Protein AF-A0A1C4E221-F1 (afdb_monomer)

pLDDT: mean 75.2, std 8.16, range [49.16, 87.19]

Solvent-accessible surface area (backbone atoms only — not comparable to full-atom values): 4034 Å² total; per-residue (Å²): 112,71,68,59,51,53,53,48,49,66,74,40,44,42,60,53,31,33,53,52,13,51,51,37,37,54,52,37,54,53,37,51,75,71,67,44,60,55,46,79,42,81,49,92,86,50,92,82,57,67,45,76,43,50,41,66,56,46,39,53,52,10,53,47,38,31,51,57,22,58,77,74,110

Organism: NCBI:txid1335309

Nearest PDB structures (foldseek):
  6z16-assembly1_b  TM=6.887E-01  e=1.610E+00  Anoxybacillus flavithermus WK1
  4eo4-assembly2_B  TM=4.602E-01  e=1.969E+00  Saccharomyces cerevisiae S288C
  8oz0-assembly1_8  TM=3.989E-01  e=3.153E+00  Homo sapiens
  6nrd-assembly1_4  TM=4.977E-01  e=6.604E+00  Homo sapiens

Foldseek 3Di:
DVVVVVVVCVVCVLVVLLVQLVVLQVVLVVCVVVVNQWDFDDDVVDPPGTDTDGSVVSNCVSVVSNVVSVVVD

Radius of gyration: 16.23 Å; Cα contacts (8 Å, |Δi|>4): 71; chains: 1; bounding box: 28×31×46 Å

Secondary structure (DSSP, 8-state):
-HHHHHHHHHHHHHHHHHHHHHHHHHHHHHHHHTT--EEEE--TT-TT--EEEEHHHHHHHHHHHHHHHHTT-

Mean predicted aligned error: 9.33 Å

Sequence (73 aa):
MIQWLSYFLKRFRYVIGFLFGLIVCIITIRLSILGITSYLYYDPKRYEGPIHIPVVGNYIIGVGAMALSFRRS

Structure (mmCIF, N/CA/C/O backbone):
data_AF-A0A1C4E221-F1
#
_entry.id   AF-A0A1C4E221-F1
#
loop_
_atom_site.group_PDB
_atom_site.id
_atom_site.type_symbol
_atom_site.label_atom_id
_atom_site.label_alt_id
_atom_site.label_comp_id
_atom_site.label_asym_id
_atom_site.label_entity_id
_atom_site.label_seq_id
_atom_site.pdbx_PDB_ins_code
_atom_site.Cartn_x
_atom_site.Cartn_y
_atom_site.Cartn_z
_atom_site.occupancy
_atom_site.B_iso_or_equiv
_atom_site.auth_seq_id
_atom_site.auth_comp_id
_atom_site.auth_asym_id
_atom_site.auth_atom_id
_atom_site.pdbx_PDB_model_num
ATOM 1 N N . MET A 1 1 ? -0.132 -2.134 32.584 1.00 61.84 1 MET A N 1
ATOM 2 C CA . MET A 1 1 ? 0.438 -1.514 31.358 1.00 61.84 1 MET A CA 1
ATOM 3 C C . MET A 1 1 ? -0.063 -2.159 30.060 1.00 61.84 1 MET A C 1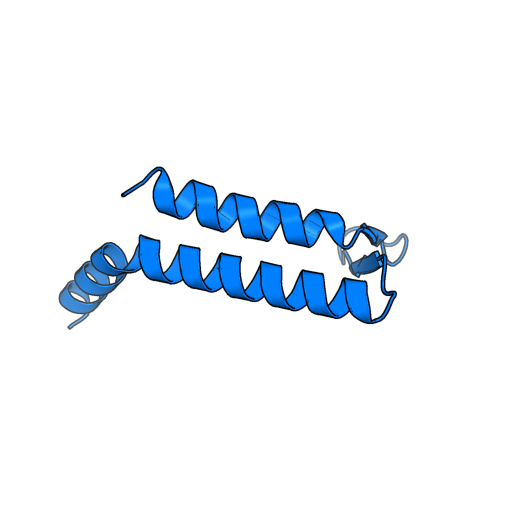
ATOM 5 O O . MET A 1 1 ? -0.530 -1.431 29.198 1.00 61.84 1 MET A O 1
ATOM 9 N N . ILE A 1 2 ? -0.065 -3.492 29.921 1.00 72.25 2 ILE A N 1
ATOM 10 C CA . ILE A 1 2 ? -0.534 -4.193 28.699 1.00 72.25 2 ILE A CA 1
ATOM 11 C C . ILE A 1 2 ? -2.012 -3.939 28.336 1.00 72.25 2 ILE A C 1
ATOM 13 O O . ILE A 1 2 ? -2.340 -3.787 27.160 1.00 72.25 2 ILE A O 1
ATOM 17 N N . GLN A 1 3 ? -2.904 -3.819 29.325 1.00 75.12 3 GLN A N 1
ATOM 18 C CA . GLN A 1 3 ? -4.321 -3.519 29.073 1.00 75.12 3 GLN A CA 1
ATOM 19 C C . GLN A 1 3 ? -4.523 -2.115 28.484 1.00 75.12 3 GLN A C 1
ATOM 21 O O . GLN A 1 3 ? -5.285 -1.953 27.534 1.00 75.12 3 GLN A O 1
ATOM 26 N N . TRP A 1 4 ? -3.788 -1.116 28.982 1.00 79.12 4 TRP A N 1
ATOM 27 C CA . TRP A 1 4 ?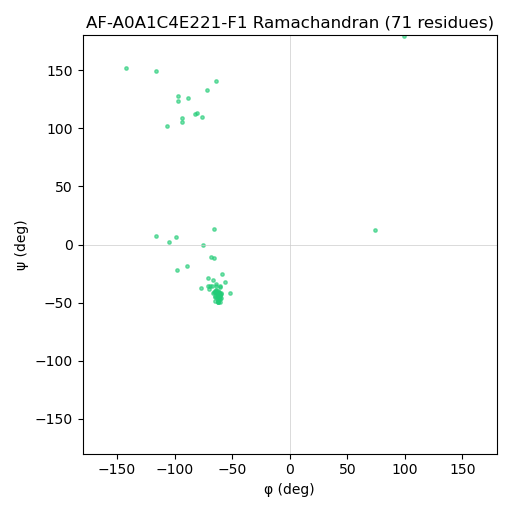 -3.839 0.254 28.465 1.00 79.12 4 TRP A CA 1
ATOM 28 C C . TRP A 1 4 ? -3.369 0.326 27.006 1.00 79.12 4 TRP A C 1
ATOM 30 O O . TRP A 1 4 ? -4.027 0.945 26.174 1.00 79.12 4 TRP A O 1
ATOM 40 N N . LEU A 1 5 ? -2.301 -0.405 26.668 1.00 75.00 5 LEU A N 1
ATOM 41 C CA . LEU A 1 5 ? -1.791 -0.495 25.300 1.00 75.00 5 LEU A CA 1
ATOM 42 C C . LEU A 1 5 ? -2.798 -1.157 24.343 1.00 75.00 5 LEU A C 1
ATOM 44 O O . LEU A 1 5 ? -2.988 -0.681 23.228 1.00 75.00 5 LEU A O 1
ATOM 48 N N . SER A 1 6 ? -3.499 -2.207 24.785 1.00 77.69 6 SER A N 1
ATOM 49 C CA . SER A 1 6 ? -4.580 -2.827 24.001 1.00 77.69 6 SER A CA 1
ATOM 50 C C . SER A 1 6 ? -5.765 -1.886 23.766 1.00 77.69 6 SER A C 1
ATOM 52 O O . SER A 1 6 ? -6.326 -1.870 22.670 1.00 77.69 6 SER A O 1
ATOM 54 N N . TYR A 1 7 ? -6.143 -1.083 24.765 1.00 78.25 7 TYR A N 1
ATOM 55 C CA . TYR A 1 7 ? -7.190 -0.068 24.611 1.00 78.25 7 TYR A CA 1
ATOM 56 C C . TYR A 1 7 ? -6.767 1.045 23.650 1.00 78.25 7 TYR A C 1
ATOM 58 O O . TYR A 1 7 ? -7.554 1.447 22.794 1.00 78.25 7 TYR A O 1
ATOM 66 N N . PHE A 1 8 ? -5.516 1.494 23.742 1.00 75.62 8 PHE A N 1
ATOM 67 C CA . PHE A 1 8 ? -4.947 2.487 22.838 1.00 75.62 8 PHE A CA 1
ATOM 68 C C . PHE A 1 8 ? -4.910 1.966 21.394 1.00 75.62 8 PHE A C 1
ATOM 70 O O . PHE A 1 8 ? -5.440 2.602 20.488 1.00 75.62 8 PHE A O 1
ATOM 77 N N . LEU A 1 9 ? -4.399 0.752 21.175 1.00 73.69 9 LEU A N 1
ATOM 78 C CA . LEU A 1 9 ? -4.371 0.111 19.857 1.00 73.69 9 LEU A CA 1
ATOM 79 C C . LEU A 1 9 ? -5.769 -0.076 19.264 1.00 73.69 9 LEU A C 1
ATOM 81 O O . LEU A 1 9 ? -5.966 0.189 18.081 1.00 73.69 9 LEU A O 1
ATOM 85 N N . LYS A 1 10 ? -6.763 -0.479 20.068 1.00 73.31 10 LYS A N 1
ATOM 86 C CA . LYS A 1 10 ? -8.159 -0.561 19.607 1.00 73.31 10 LYS A CA 1
ATOM 87 C C . LYS A 1 10 ? -8.710 0.80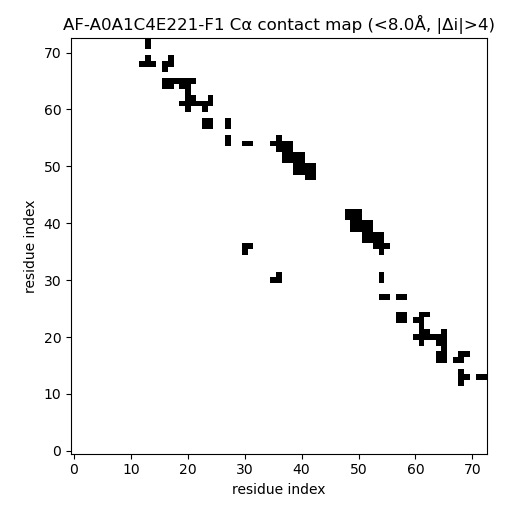8 19.214 1.00 73.31 10 LYS A C 1
ATOM 89 O O . LYS A 1 10 ? -9.375 0.901 18.185 1.00 73.31 10 LYS A O 1
ATOM 94 N N . ARG A 1 11 ? -8.409 1.850 19.994 1.00 75.81 11 ARG A N 1
ATOM 95 C CA . ARG A 1 11 ? -8.869 3.221 19.746 1.00 75.81 11 ARG A CA 1
ATOM 96 C C . ARG A 1 11 ? -8.189 3.877 18.547 1.00 75.81 11 ARG A C 1
ATOM 98 O O . ARG A 1 11 ? -8.817 4.702 17.914 1.00 75.81 11 ARG A O 1
ATOM 105 N N . PHE A 1 12 ? -6.957 3.515 18.203 1.00 76.94 12 PHE A N 1
ATOM 106 C CA . PHE A 1 12 ? -6.236 4.109 17.066 1.00 76.94 12 PHE A CA 1
ATOM 107 C C . PHE A 1 12 ? -6.155 3.203 15.837 1.00 76.94 12 PHE A C 1
ATOM 109 O O . PHE A 1 12 ? -5.577 3.594 14.825 1.00 76.94 12 PHE A O 1
ATOM 116 N N . ARG A 1 13 ? -6.763 2.011 15.876 1.00 74.50 13 ARG A N 1
ATOM 117 C CA . ARG A 1 13 ? -6.716 1.030 14.781 1.00 74.50 13 ARG A CA 1
ATOM 118 C C . ARG A 1 13 ? -7.116 1.622 13.426 1.00 74.50 13 ARG A C 1
ATOM 120 O O . ARG A 1 13 ? -6.470 1.322 12.428 1.00 74.50 13 ARG A O 1
ATOM 127 N N . TYR A 1 14 ? -8.153 2.460 13.394 1.00 76.50 14 TYR A N 1
ATOM 128 C CA . TYR A 1 14 ? -8.620 3.106 12.163 1.00 76.50 14 TYR A CA 1
ATOM 129 C C . TYR A 1 14 ? -7.634 4.167 11.655 1.00 76.50 14 TYR A C 1
ATOM 131 O O . TYR A 1 14 ? -7.383 4.237 10.456 1.00 76.50 14 TYR A O 1
ATOM 139 N N . VAL A 1 15 ? -7.012 4.935 12.557 1.00 81.19 15 VAL A N 1
ATOM 140 C CA . VAL A 1 15 ? -5.988 5.937 12.210 1.00 81.19 15 VAL A CA 1
ATOM 141 C C . VAL A 1 15 ? -4.750 5.256 11.636 1.00 81.19 15 VAL A C 1
ATOM 143 O O . VAL A 1 15 ? -4.228 5.684 10.613 1.00 81.19 15 VAL A O 1
ATOM 146 N N . ILE A 1 16 ? -4.307 4.165 12.264 1.00 81.81 16 ILE A N 1
ATOM 147 C CA . ILE A 1 16 ? -3.135 3.400 11.827 1.00 81.81 16 ILE A CA 1
ATOM 148 C C . ILE A 1 16 ? -3.380 2.796 10.442 1.00 81.81 16 ILE A C 1
ATOM 150 O O . ILE A 1 16 ? -2.530 2.919 9.564 1.00 81.81 16 ILE A O 1
ATOM 154 N N . GLY A 1 17 ? -4.547 2.183 10.220 1.00 78.75 17 GLY A N 1
ATOM 155 C CA . GLY A 1 17 ? -4.886 1.601 8.922 1.00 78.75 17 GLY A CA 1
ATOM 156 C C . GLY A 1 17 ? -5.071 2.650 7.817 1.00 78.75 17 GLY A C 1
ATOM 157 O O . GLY A 1 17 ? -4.628 2.436 6.688 1.00 78.75 17 GLY A O 1
ATOM 158 N N . PHE A 1 18 ? -5.627 3.820 8.150 1.00 81.88 18 PHE A N 1
ATOM 159 C CA . PHE A 1 18 ? -5.716 4.952 7.228 1.00 81.88 18 PHE A CA 1
ATOM 160 C C . PHE A 1 18 ? -4.335 5.498 6.849 1.00 81.88 18 PHE A C 1
ATOM 162 O O . PHE A 1 18 ? -4.045 5.651 5.664 1.00 81.88 18 PHE A O 1
ATOM 169 N N . LEU A 1 19 ? -3.461 5.742 7.832 1.00 84.56 19 LEU A N 1
ATOM 170 C CA . LEU A 1 19 ? -2.090 6.203 7.594 1.00 84.56 19 LEU A CA 1
ATOM 171 C C . LEU A 1 19 ? -1.290 5.190 6.773 1.00 84.56 19 LEU A C 1
ATOM 173 O O . LEU A 1 19 ? -0.572 5.578 5.855 1.00 84.56 19 LEU A O 1
ATOM 177 N N . PHE A 1 20 ? -1.448 3.897 7.057 1.00 85.12 20 PHE A N 1
ATOM 178 C CA . PHE A 1 20 ? -0.804 2.841 6.287 1.00 85.12 20 PHE A CA 1
ATOM 179 C C . PHE A 1 20 ? -1.240 2.871 4.818 1.00 85.12 20 PHE A C 1
ATOM 181 O O . PHE A 1 20 ? -0.396 2.911 3.924 1.00 85.12 20 PHE A O 1
ATOM 188 N N . GLY A 1 21 ? -2.548 2.932 4.553 1.00 83.44 21 GLY A N 1
ATOM 189 C CA . GLY A 1 21 ? -3.048 3.028 3.183 1.00 83.44 21 GLY A CA 1
ATOM 190 C C . GLY A 1 21 ? -2.641 4.328 2.475 1.00 83.44 21 GLY A C 1
ATOM 191 O O . GLY A 1 21 ? -2.314 4.296 1.290 1.00 83.44 21 GLY A O 1
ATOM 192 N N . LEU A 1 22 ? -2.548 5.448 3.203 1.00 85.69 22 LEU A N 1
ATOM 193 C CA . LEU A 1 22 ? -2.069 6.731 2.672 1.00 85.69 22 LEU A CA 1
ATOM 194 C C . LEU A 1 22 ? -0.615 6.621 2.198 1.00 85.69 22 LEU A C 1
ATOM 196 O O . LEU A 1 22 ? -0.296 7.033 1.084 1.00 85.69 22 LEU A O 1
ATOM 200 N N . ILE A 1 23 ? 0.257 6.031 3.021 1.00 87.19 23 ILE A N 1
ATOM 201 C CA . ILE A 1 23 ? 1.672 5.824 2.692 1.00 87.19 23 ILE A CA 1
ATOM 202 C C . ILE A 1 23 ? 1.802 4.956 1.437 1.00 87.19 23 ILE A C 1
ATOM 204 O O . ILE A 1 23 ? 2.545 5.307 0.520 1.00 87.19 23 ILE A O 1
ATOM 208 N N . VAL A 1 24 ? 1.042 3.860 1.359 1.00 85.50 24 VAL A N 1
ATOM 209 C CA . VAL A 1 24 ? 1.035 2.968 0.190 1.00 85.50 24 VAL A CA 1
ATOM 210 C C . VAL A 1 24 ? 0.600 3.716 -1.076 1.00 85.50 24 VAL A C 1
ATOM 212 O O . VAL A 1 24 ? 1.251 3.585 -2.116 1.00 85.50 24 VAL A O 1
ATOM 215 N N . CYS A 1 25 ? -0.432 4.560 -1.000 1.00 84.56 25 CYS A N 1
ATOM 216 C CA . CYS A 1 25 ? -0.860 5.400 -2.121 1.00 84.56 25 CYS A CA 1
ATOM 217 C C . CYS A 1 25 ? 0.231 6.388 -2.564 1.00 84.56 25 CYS A C 1
ATOM 219 O O . CYS A 1 25 ? 0.521 6.474 -3.756 1.00 84.56 25 CYS A O 1
ATOM 221 N N . ILE A 1 26 ? 0.883 7.085 -1.628 1.00 86.06 26 ILE A N 1
ATOM 222 C CA . ILE A 1 26 ? 1.960 8.043 -1.936 1.00 86.06 26 ILE A CA 1
ATOM 223 C C . ILE A 1 26 ? 3.137 7.343 -2.628 1.00 86.06 26 ILE A C 1
ATOM 225 O O . ILE A 1 26 ? 3.644 7.832 -3.638 1.00 86.06 26 ILE A O 1
ATOM 229 N N . ILE A 1 27 ? 3.551 6.176 -2.123 1.00 84.56 27 ILE A N 1
ATOM 230 C CA . ILE A 1 27 ? 4.623 5.373 -2.729 1.00 84.56 27 ILE A CA 1
ATOM 231 C C . ILE A 1 27 ? 4.239 4.964 -4.153 1.00 84.56 27 ILE A C 1
ATOM 233 O O . ILE A 1 27 ? 5.050 5.074 -5.069 1.00 84.56 27 ILE A O 1
ATOM 237 N N . THR A 1 28 ? 2.992 4.544 -4.351 1.00 82.62 28 THR A N 1
ATOM 238 C CA . THR A 1 28 ? 2.476 4.121 -5.657 1.00 82.62 28 THR A CA 1
ATOM 239 C C . THR A 1 28 ? 2.477 5.268 -6.669 1.00 82.62 28 THR A C 1
ATOM 241 O O . THR A 1 28 ? 2.945 5.092 -7.792 1.00 82.62 28 THR A O 1
ATOM 244 N N . ILE A 1 29 ? 2.034 6.465 -6.266 1.00 82.75 29 ILE A N 1
ATOM 245 C CA . ILE A 1 29 ? 2.079 7.669 -7.110 1.00 82.75 29 ILE A CA 1
ATOM 246 C C . ILE A 1 29 ? 3.527 7.998 -7.481 1.00 82.75 29 ILE A C 1
ATOM 248 O O . ILE A 1 29 ? 3.825 8.250 -8.646 1.00 82.75 29 ILE A O 1
ATOM 252 N N . ARG A 1 30 ? 4.449 7.935 -6.514 1.00 83.31 30 ARG A N 1
ATOM 253 C CA . ARG A 1 30 ? 5.872 8.192 -6.759 1.00 83.31 30 ARG A CA 1
ATOM 254 C C . ARG A 1 30 ? 6.477 7.196 -7.752 1.00 83.31 30 ARG A C 1
ATOM 256 O O . ARG A 1 30 ? 7.205 7.614 -8.645 1.00 83.31 30 ARG A O 1
ATOM 263 N N . LEU A 1 31 ? 6.163 5.906 -7.626 1.00 82.19 31 LEU A N 1
ATOM 264 C CA . LEU A 1 31 ? 6.603 4.872 -8.572 1.00 82.19 31 LEU A CA 1
ATOM 265 C C . LEU A 1 31 ? 6.046 5.122 -9.979 1.00 82.19 31 LEU A C 1
ATOM 267 O O . LEU A 1 31 ? 6.785 5.007 -10.955 1.00 82.19 31 LEU A O 1
ATOM 271 N N . SER A 1 32 ? 4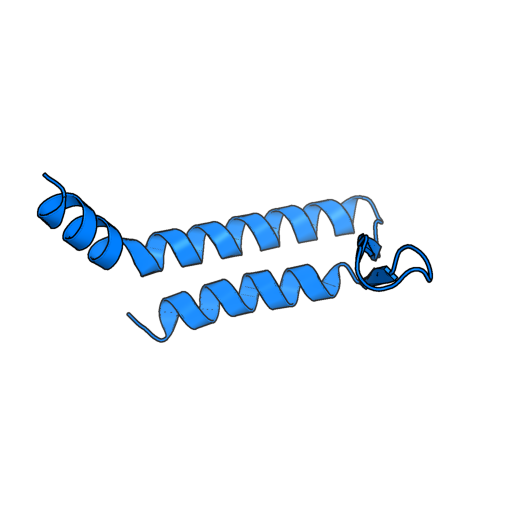.783 5.545 -10.073 1.00 78.56 32 SER A N 1
ATOM 272 C CA . SER A 1 32 ? 4.155 5.901 -11.346 1.00 78.56 32 SER A CA 1
ATOM 273 C C . SER A 1 32 ? 4.814 7.118 -12.004 1.00 78.56 32 SER A C 1
ATOM 275 O O . SER A 1 32 ? 5.007 7.107 -13.216 1.00 78.56 32 SER A O 1
ATOM 277 N N . ILE A 1 33 ? 5.188 8.149 -11.233 1.00 80.25 33 ILE A N 1
ATOM 278 C CA . ILE A 1 33 ? 5.915 9.330 -11.742 1.00 80.25 33 ILE A CA 1
ATOM 279 C C . ILE A 1 33 ? 7.301 8.937 -12.270 1.00 80.25 33 ILE A C 1
ATOM 281 O O . ILE A 1 33 ? 7.759 9.482 -13.268 1.00 80.25 33 ILE A O 1
ATOM 285 N N . LEU A 1 34 ? 7.957 7.964 -11.631 1.00 81.44 34 LEU A N 1
ATOM 286 C CA . LEU A 1 34 ? 9.249 7.425 -12.069 1.00 81.44 34 LEU A CA 1
ATOM 287 C C . LEU A 1 34 ? 9.141 6.487 -13.288 1.00 81.44 34 LEU A C 1
ATOM 289 O O . LEU A 1 34 ? 10.157 5.961 -13.733 1.00 81.44 34 LEU A O 1
ATOM 293 N N . GLY A 1 35 ? 7.935 6.253 -13.820 1.00 72.94 35 GLY A N 1
ATOM 294 C CA . GLY A 1 35 ? 7.706 5.364 -14.964 1.00 72.94 35 GLY A CA 1
ATOM 295 C C . GLY A 1 35 ? 7.815 3.872 -14.633 1.00 72.94 35 GLY A C 1
ATOM 296 O O . GLY A 1 35 ? 7.862 3.041 -15.538 1.00 72.94 35 GLY A O 1
ATOM 297 N N . ILE A 1 36 ? 7.844 3.510 -13.347 1.00 75.94 36 ILE A N 1
ATOM 298 C CA . ILE A 1 36 ? 7.899 2.117 -12.899 1.00 75.94 36 ILE A CA 1
ATOM 299 C C . ILE A 1 36 ? 6.475 1.560 -12.933 1.00 75.94 36 ILE A C 1
ATOM 301 O O . ILE A 1 36 ? 5.614 1.973 -12.159 1.00 75.94 36 ILE A O 1
ATOM 305 N N . THR A 1 37 ? 6.217 0.621 -13.842 1.00 69.12 37 THR A N 1
ATOM 306 C CA . THR A 1 37 ? 4.883 0.030 -14.058 1.00 69.12 37 THR A CA 1
ATOM 307 C C . THR A 1 37 ? 4.691 -1.309 -13.349 1.00 69.12 37 THR A C 1
ATOM 309 O O . THR A 1 37 ? 3.557 -1.696 -13.058 1.00 69.12 37 THR A O 1
ATOM 312 N N . SER A 1 38 ? 5.782 -2.003 -13.018 1.00 71.25 38 SER A N 1
ATOM 313 C CA . SER A 1 38 ? 5.768 -3.261 -12.268 1.00 71.25 38 SER A CA 1
ATOM 314 C C . SER A 1 38 ? 6.938 -3.346 -11.293 1.00 71.25 38 SER A C 1
ATOM 316 O O . SER A 1 38 ? 7.990 -2.751 -11.522 1.00 71.25 38 SER A O 1
ATOM 318 N N . TYR A 1 39 ? 6.753 -4.086 -10.201 1.00 74.50 39 TYR A N 1
ATOM 319 C CA . TYR A 1 39 ? 7.833 -4.455 -9.290 1.00 74.50 39 TYR A CA 1
ATOM 320 C C . TYR A 1 39 ? 8.020 -5.971 -9.287 1.00 74.50 39 TYR A C 1
ATOM 322 O O . TYR A 1 39 ? 7.076 -6.734 -9.503 1.00 74.50 39 TYR A O 1
ATOM 330 N N . LEU A 1 40 ? 9.261 -6.394 -9.059 1.00 69.44 40 LEU A N 1
ATOM 331 C CA . LEU A 1 40 ? 9.633 -7.800 -8.977 1.00 69.44 40 LEU A CA 1
ATOM 332 C C . LEU A 1 40 ? 9.278 -8.311 -7.581 1.00 69.44 40 LEU A C 1
ATOM 334 O O . LEU A 1 40 ? 9.854 -7.875 -6.584 1.00 69.44 40 LEU A O 1
ATOM 338 N N . TYR A 1 41 ? 8.311 -9.218 -7.511 1.00 68.94 41 TYR A N 1
ATOM 339 C CA . TYR A 1 41 ? 7.974 -9.934 -6.292 1.00 68.94 41 TYR A CA 1
ATOM 340 C C . TYR A 1 41 ? 8.659 -11.296 -6.304 1.00 68.94 41 TYR A C 1
ATOM 342 O O . TYR A 1 41 ? 8.484 -12.081 -7.237 1.00 68.94 41 TYR A O 1
ATOM 350 N N . TYR A 1 42 ? 9.448 -11.573 -5.270 1.00 63.72 42 TYR A N 1
ATOM 351 C CA . TYR A 1 42 ? 10.088 -12.869 -5.105 1.00 63.72 42 TYR A CA 1
ATOM 352 C C . TYR A 1 42 ? 9.200 -13.755 -4.234 1.00 63.72 42 TYR A C 1
ATOM 354 O O . TYR A 1 42 ? 9.072 -13.515 -3.033 1.00 63.72 42 TYR A O 1
ATOM 362 N N . ASP A 1 43 ? 8.575 -14.762 -4.842 1.00 68.00 43 ASP A N 1
ATOM 363 C CA . ASP A 1 43 ? 7.854 -15.797 -4.108 1.00 68.00 43 ASP A CA 1
ATOM 364 C C . ASP A 1 43 ? 8.797 -16.989 -3.864 1.00 68.00 43 ASP A C 1
ATOM 366 O O . ASP A 1 43 ? 9.061 -17.756 -4.790 1.00 68.00 43 ASP A O 1
ATOM 370 N N . PRO A 1 44 ? 9.302 -17.192 -2.633 1.00 62.94 44 PRO A N 1
ATOM 371 C CA . PRO A 1 44 ? 10.218 -18.289 -2.333 1.00 62.94 44 PRO A CA 1
ATOM 372 C C . PRO A 1 44 ? 9.576 -19.680 -2.471 1.00 62.94 44 PRO A C 1
ATOM 374 O O . PRO A 1 44 ? 10.295 -20.674 -2.437 1.00 62.94 44 PRO A O 1
ATOM 377 N N . LYS A 1 45 ? 8.243 -19.783 -2.609 1.00 67.56 45 LYS A N 1
ATOM 378 C CA . LYS A 1 45 ? 7.543 -21.061 -2.828 1.00 67.56 45 LYS A CA 1
ATOM 379 C C . LYS A 1 45 ? 7.406 -21.434 -4.302 1.00 67.56 45 LYS A C 1
ATOM 381 O O . LYS A 1 45 ? 7.165 -22.603 -4.600 1.00 67.56 45 LYS A O 1
ATOM 386 N N . ARG A 1 46 ? 7.549 -20.476 -5.219 1.00 59.41 46 ARG A N 1
ATOM 387 C CA . ARG A 1 46 ? 7.550 -20.719 -6.665 1.00 59.41 46 ARG A CA 1
ATOM 388 C C . ARG A 1 46 ? 8.978 -20.564 -7.177 1.00 59.41 46 ARG A C 1
ATOM 390 O O . ARG A 1 46 ? 9.454 -19.460 -7.394 1.00 59.41 46 ARG A O 1
ATOM 397 N N . TYR A 1 47 ? 9.648 -21.689 -7.412 1.00 56.84 47 TYR A N 1
ATOM 398 C CA . TYR A 1 47 ? 11.003 -21.765 -7.979 1.00 56.84 47 TYR A CA 1
ATOM 399 C C . TYR A 1 47 ? 11.113 -21.268 -9.445 1.00 56.84 47 TYR A C 1
ATOM 401 O O . TYR A 1 47 ? 12.123 -21.509 -10.097 1.00 56.84 47 TYR A O 1
ATOM 409 N N . GLU A 1 48 ? 10.102 -20.574 -9.982 1.00 61.09 48 GLU A N 1
ATOM 410 C CA . GLU A 1 48 ? 10.007 -20.175 -11.399 1.00 61.09 48 GLU A CA 1
ATOM 411 C C . GLU A 1 48 ? 10.444 -18.725 -11.675 1.00 61.09 48 GLU A C 1
ATOM 413 O O . GLU A 1 48 ? 10.364 -18.250 -12.805 1.00 61.09 48 GLU A O 1
ATOM 418 N N . GLY A 1 49 ? 10.977 -18.028 -10.669 1.00 58.75 49 GLY A N 1
ATOM 419 C CA . GLY A 1 49 ? 11.542 -16.690 -10.832 1.00 58.75 49 GLY A CA 1
ATOM 420 C C . GLY A 1 49 ? 10.597 -15.562 -10.411 1.00 58.75 49 GLY A C 1
ATOM 421 O O . GLY A 1 49 ? 9.497 -15.798 -9.907 1.00 58.75 49 GLY A O 1
ATOM 422 N N . PRO A 1 50 ? 11.058 -14.308 -10.521 1.00 64.25 50 PRO A N 1
ATOM 423 C CA . PRO A 1 50 ? 10.353 -13.175 -9.950 1.00 64.25 50 PRO A CA 1
ATOM 424 C C . PRO A 1 50 ? 9.073 -12.861 -10.736 1.00 64.25 50 PRO A C 1
ATOM 426 O O . PRO A 1 50 ? 9.072 -12.766 -11.962 1.00 64.25 50 PRO A O 1
ATOM 429 N N . ILE A 1 51 ? 7.971 -12.669 -10.014 1.00 71.19 51 ILE A N 1
ATOM 430 C CA . ILE A 1 51 ? 6.666 -12.345 -10.590 1.00 71.19 51 ILE A CA 1
ATOM 431 C C . ILE A 1 51 ? 6.561 -10.826 -10.711 1.00 71.19 51 ILE A C 1
ATOM 433 O O . ILE A 1 51 ? 6.726 -10.100 -9.729 1.00 71.19 51 ILE A O 1
ATOM 437 N N . HIS A 1 52 ? 6.256 -10.338 -11.911 1.00 71.06 52 HIS A N 1
ATOM 438 C CA . HIS A 1 52 ? 5.971 -8.924 -12.134 1.00 71.06 52 HIS A CA 1
ATOM 439 C C . HIS A 1 52 ? 4.569 -8.595 -11.628 1.00 71.06 52 HIS A C 1
ATOM 441 O O . HIS A 1 52 ? 3.573 -9.002 -12.227 1.00 71.06 52 HIS A O 1
ATOM 447 N N . ILE A 1 53 ? 4.482 -7.837 -10.536 1.00 74.44 53 ILE A N 1
ATOM 448 C CA . ILE A 1 53 ? 3.201 -7.334 -10.040 1.00 74.44 53 ILE A CA 1
ATOM 449 C C . ILE A 1 53 ? 3.021 -5.899 -10.543 1.00 74.44 53 ILE A C 1
ATOM 451 O O . ILE A 1 53 ? 3.921 -5.072 -10.351 1.00 74.44 53 ILE A O 1
ATOM 455 N N . PRO A 1 54 ? 1.886 -5.572 -11.188 1.00 78.88 54 PRO A N 1
ATOM 456 C CA . PRO A 1 54 ? 1.626 -4.212 -11.630 1.00 78.88 54 PRO A CA 1
ATOM 457 C C . PRO A 1 54 ? 1.524 -3.274 -10.426 1.00 78.88 54 PRO A C 1
ATOM 459 O O . PRO A 1 54 ? 0.902 -3.599 -9.414 1.00 78.88 54 PRO A O 1
ATOM 462 N N . VAL A 1 55 ? 2.069 -2.066 -10.560 1.00 79.81 55 VAL A N 1
ATOM 463 C CA . VAL A 1 55 ? 2.035 -1.026 -9.513 1.00 79.81 55 VAL A CA 1
ATOM 464 C C . VAL A 1 55 ? 0.596 -0.654 -9.120 1.00 79.81 55 VAL A C 1
ATOM 466 O O . VAL A 1 55 ? 0.332 -0.313 -7.968 1.00 79.81 55 VAL A O 1
ATOM 469 N N . VAL A 1 56 ? -0.366 -0.846 -10.028 1.00 76.38 56 VAL A N 1
ATOM 470 C CA . VAL A 1 56 ? -1.813 -0.732 -9.766 1.00 76.38 56 VAL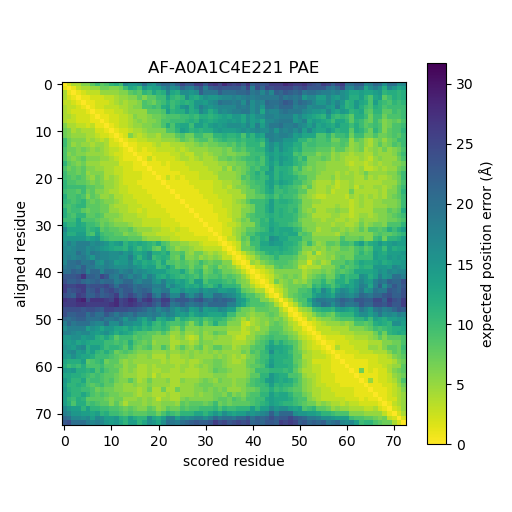 A CA 1
ATOM 471 C C . VAL A 1 56 ? -2.280 -1.655 -8.629 1.00 76.38 56 VAL A C 1
ATOM 473 O O . VAL A 1 56 ? -3.161 -1.279 -7.860 1.00 76.38 56 VAL A O 1
ATOM 476 N N . GLY A 1 57 ? -1.667 -2.830 -8.452 1.00 76.62 57 GLY A N 1
ATOM 477 C CA . GLY A 1 57 ? -1.973 -3.723 -7.331 1.00 76.62 57 GLY A CA 1
ATOM 478 C C . GLY A 1 57 ? -1.692 -3.072 -5.975 1.00 76.62 57 GLY A C 1
ATOM 479 O O . GLY A 1 57 ? -2.472 -3.225 -5.037 1.00 76.62 57 GLY A O 1
ATOM 480 N N . ASN A 1 58 ? -0.6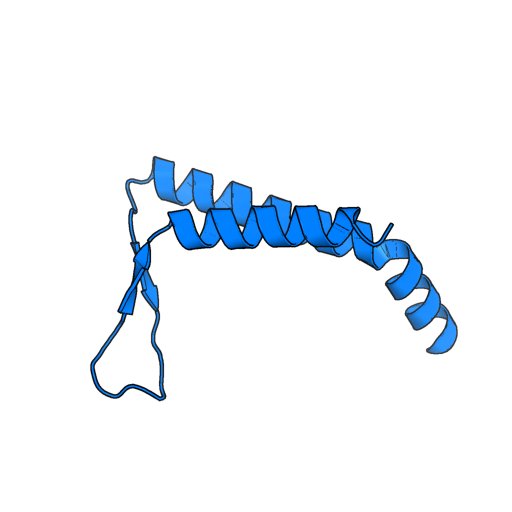41 -2.256 -5.894 1.00 78.12 58 ASN A N 1
ATOM 481 C CA . ASN A 1 58 ? -0.292 -1.518 -4.685 1.00 78.12 58 ASN A CA 1
ATOM 482 C C . ASN A 1 58 ? -1.322 -0.414 -4.382 1.00 78.12 58 ASN A C 1
ATOM 484 O O . ASN A 1 58 ? -1.698 -0.217 -3.228 1.00 78.12 58 ASN A O 1
ATOM 488 N N . TYR A 1 59 ? -1.865 0.232 -5.421 1.00 77.12 59 TYR A N 1
ATOM 489 C CA . TYR A 1 59 ? -2.982 1.173 -5.280 1.00 77.12 59 TYR A CA 1
ATOM 490 C C . TYR A 1 59 ? -4.226 0.492 -4.695 1.00 77.12 59 TYR A C 1
ATOM 492 O O . TYR A 1 59 ? -4.814 0.993 -3.739 1.00 77.12 59 TYR A O 1
ATOM 500 N N . ILE A 1 60 ? -4.597 -0.680 -5.222 1.00 81.81 60 ILE A N 1
ATOM 501 C CA . ILE A 1 60 ? -5.761 -1.449 -4.753 1.00 81.81 60 ILE A CA 1
ATOM 502 C C . ILE A 1 60 ? -5.589 -1.859 -3.285 1.00 81.81 60 ILE A C 1
ATOM 504 O O . ILE A 1 60 ? -6.531 -1.745 -2.502 1.00 81.81 60 ILE A O 1
ATOM 508 N N . ILE A 1 61 ? -4.386 -2.284 -2.887 1.00 81.62 61 ILE A N 1
ATOM 509 C CA . ILE A 1 61 ? -4.072 -2.629 -1.493 1.00 81.62 61 ILE A CA 1
ATOM 510 C C . ILE A 1 61 ? -4.169 -1.392 -0.590 1.00 81.62 61 ILE A C 1
ATOM 512 O O . ILE A 1 61 ? -4.780 -1.465 0.476 1.00 81.62 61 ILE A O 1
ATOM 516 N N . GLY A 1 62 ? -3.618 -0.251 -1.017 1.00 79.81 62 GLY A N 1
ATOM 517 C CA . GLY A 1 62 ? -3.666 1.006 -0.264 1.00 79.81 62 GLY A CA 1
ATOM 518 C C . GLY A 1 62 ? -5.095 1.515 -0.053 1.00 79.81 62 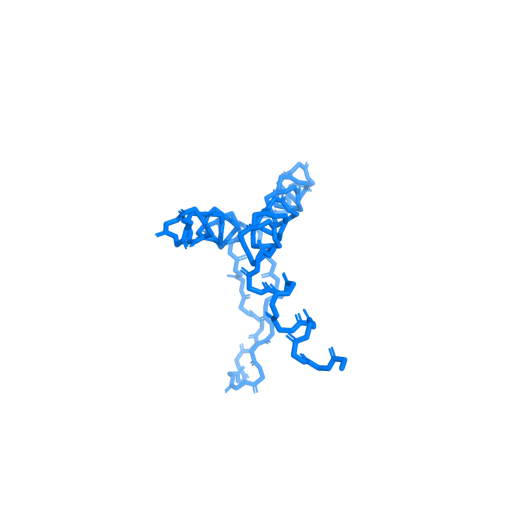GLY A C 1
ATOM 519 O O . GLY A 1 62 ? -5.507 1.767 1.082 1.00 79.81 62 GLY A O 1
ATOM 520 N N . VAL A 1 63 ? -5.886 1.580 -1.128 1.00 80.56 63 VAL A N 1
ATOM 521 C CA . VAL A 1 63 ? -7.300 1.984 -1.083 1.00 80.56 63 VAL A CA 1
ATOM 522 C C . VAL A 1 63 ? -8.139 0.976 -0.296 1.00 80.56 63 VAL A C 1
ATOM 524 O O . VAL A 1 63 ? -8.978 1.372 0.512 1.00 80.56 63 VAL A O 1
ATOM 527 N N . GLY A 1 64 ? -7.889 -0.324 -0.463 1.00 82.56 64 GLY A N 1
ATOM 528 C CA . GLY A 1 64 ? -8.557 -1.381 0.294 1.00 82.56 64 GLY A CA 1
ATOM 529 C C . GLY A 1 64 ? -8.285 -1.285 1.797 1.00 82.56 64 GLY A C 1
ATOM 530 O O . GLY A 1 64 ? -9.214 -1.390 2.597 1.00 82.56 64 GLY A O 1
ATOM 531 N N . ALA A 1 65 ? -7.038 -1.013 2.194 1.00 79.56 65 ALA A N 1
ATOM 532 C CA . ALA A 1 65 ? -6.665 -0.799 3.590 1.00 79.56 65 ALA A CA 1
ATOM 533 C C . ALA A 1 65 ? -7.363 0.435 4.185 1.00 79.56 65 ALA A C 1
ATOM 535 O O . ALA A 1 65 ? -7.885 0.364 5.301 1.00 79.56 6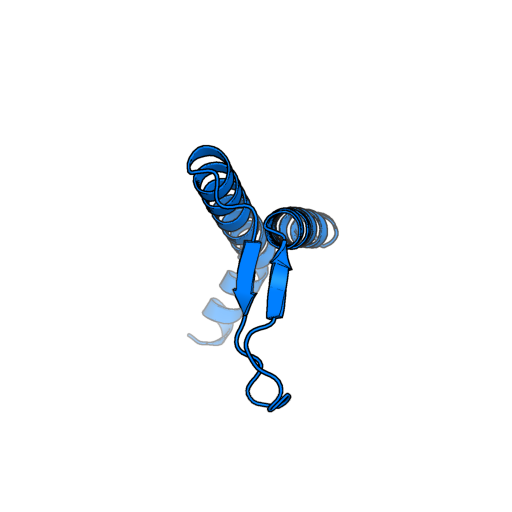5 ALA A O 1
ATOM 536 N N . MET A 1 66 ? -7.454 1.535 3.429 1.00 77.56 66 MET A N 1
ATOM 537 C CA . MET A 1 66 ? -8.220 2.720 3.835 1.00 77.56 66 MET A CA 1
ATOM 538 C C . MET A 1 66 ? -9.711 2.402 3.985 1.00 77.56 66 MET A C 1
ATOM 540 O O . MET A 1 66 ? -10.295 2.677 5.032 1.00 77.56 66 MET A O 1
ATOM 544 N N . ALA A 1 67 ? -10.322 1.760 2.988 1.00 79.94 67 ALA A N 1
ATOM 545 C CA . ALA A 1 67 ? -11.742 1.414 2.997 1.00 79.94 67 ALA A CA 1
ATOM 546 C C . ALA A 1 67 ? -12.107 0.458 4.149 1.00 79.94 67 ALA A C 1
ATOM 548 O O . ALA A 1 67 ? -13.113 0.657 4.833 1.00 79.94 67 ALA A O 1
ATOM 549 N N . LEU A 1 68 ? -11.271 -0.550 4.421 1.00 79.56 68 LEU A N 1
ATOM 550 C CA . LEU A 1 68 ? -11.444 -1.467 5.555 1.00 79.56 68 LEU A CA 1
ATOM 551 C C . LEU A 1 68 ? -11.265 -0.773 6.910 1.00 79.56 68 LEU A C 1
ATOM 553 O O . LEU A 1 68 ? -11.896 -1.179 7.888 1.00 79.56 68 LEU A O 1
ATOM 557 N N . SER A 1 69 ? -10.432 0.269 6.968 1.00 74.06 69 SER A N 1
ATOM 558 C CA . SER A 1 69 ? -10.241 1.080 8.175 1.00 74.06 69 SER A CA 1
ATOM 559 C C . SER A 1 69 ? -11.465 1.941 8.484 1.00 74.06 69 SER A C 1
ATOM 561 O O . SER A 1 69 ? -11.816 2.080 9.653 1.00 74.06 69 SER A O 1
ATOM 563 N N . PHE A 1 70 ? -12.152 2.443 7.452 1.00 69.00 70 PHE A N 1
ATOM 564 C CA . PHE A 1 70 ? 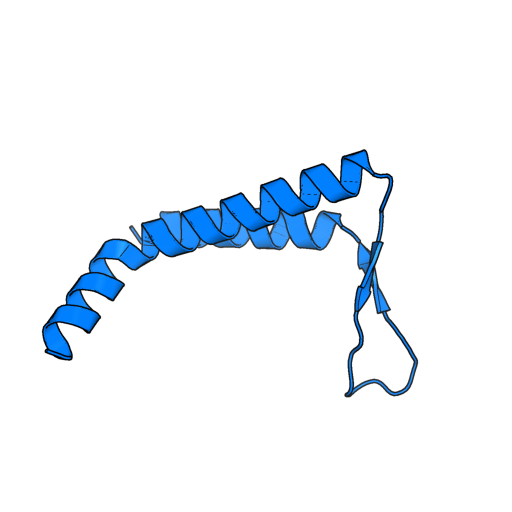-13.398 3.203 7.593 1.00 69.00 70 PHE A CA 1
ATOM 565 C C . PHE A 1 70 ? -14.621 2.328 7.885 1.00 69.00 70 PHE A C 1
ATOM 567 O O . PHE A 1 70 ? -15.453 2.707 8.697 1.00 69.00 70 PHE A O 1
ATOM 574 N N . ARG A 1 71 ? -14.732 1.133 7.287 1.00 63.81 71 ARG A N 1
ATOM 575 C CA . ARG A 1 71 ? -15.911 0.253 7.450 1.00 63.81 71 ARG A CA 1
ATOM 576 C C . ARG A 1 71 ? -16.070 -0.346 8.860 1.00 63.81 71 ARG A C 1
ATOM 578 O O . ARG A 1 71 ? -17.078 -0.982 9.147 1.00 63.81 71 ARG A O 1
ATOM 585 N N . ARG A 1 72 ? -15.054 -0.220 9.717 1.00 55.12 72 ARG A N 1
ATOM 586 C CA . ARG A 1 72 ? -15.030 -0.748 11.096 1.00 55.12 72 ARG A CA 1
ATOM 587 C C . ARG A 1 72 ? -14.945 0.345 12.173 1.00 55.12 72 ARG A C 1
ATOM 589 O O . ARG A 1 72 ? -14.730 -0.016 13.334 1.00 55.12 72 ARG A O 1
ATOM 596 N N . SER A 1 73 ? -15.045 1.622 11.790 1.00 49.16 73 SER A N 1
ATOM 597 C CA . SER A 1 73 ? -15.280 2.749 12.708 1.00 49.16 73 SER A CA 1
ATOM 598 C C . SER A 1 73 ? -16.773 2.969 12.906 1.00 49.16 73 SER A C 1
ATOM 600 O O . SER A 1 73 ? -17.090 3.574 13.950 1.00 49.16 73 SER A O 1
#